Protein AF-A0A1X6P4E7-F1 (afdb_monomer)

Secondary structure (DSSP, 8-state):
-PPPPPPPS----TT--EEEE--BHHHHSTT-TTPPTTGGGGHHHHHHHHHHHHHTT--EEEEEE-B-SS-TTBGGGT-SB-S-SBTTSSTTSBPTT----SS-EEEESTTSS----GGGSEEE-PPP----------------------------

Solvent-accessible surface area (backbone atoms only — not comparable to full-atom values): 9702 Å² total; per-residue (Å²): 131,82,76,77,79,76,79,71,98,67,88,59,32,67,91,40,70,48,76,48,72,51,62,17,19,9,39,32,34,91,89,21,68,60,41,44,90,70,45,58,72,48,49,68,60,52,38,51,50,51,52,50,24,53,75,36,59,13,52,54,38,35,35,37,52,30,20,48,94,72,29,59,43,23,48,94,54,76,27,89,37,68,75,53,21,28,60,95,41,72,36,35,33,66,35,90,86,66,73,80,63,86,69,50,38,30,41,10,15,61,89,27,53,81,38,88,47,70,85,82,36,51,78,50,74,89,85,88,83,88,82,87,90,82,90,85,86,88,78,98,64,83,85,87,75,86,88,79,93,74,94,74,90,79,79,134

pLDDT: mean 77.69, std 25.9, range [24.56, 98.38]

Organism: Porphyra umbilicalis (NCBI:txid2786)

Radius of gyration: 17.65 Å; Cα contacts (8 Å, |Δi|>4): 250; chains: 1; bounding box: 48×51×42 Å

InterPro domains:
  IPR000868 Isochorismatase-like domain [PF00857] (16-108)
  IPR036380 Isochorismatase-like superfamily [G3DSA:3.40.50.850] (10-144)
  IPR036380 Isochorismatase-like superfamily [SSF52499] (13-119)
  IPR052347 Isochorismatase Family Nicotinamidases [PTHR11080] (5-75)

Structure (mmCIF, N/CA/C/O backbone):
data_AF-A0A1X6P4E7-F1
#
_entry.id   AF-A0A1X6P4E7-F1
#
loop_
_atom_site.group_PDB
_atom_site.id
_atom_site.type_symbol
_atom_site.label_atom_id
_atom_site.label_alt_id
_atom_site.label_comp_id
_atom_site.label_asym_id
_atom_site.label_entity_id
_atom_site.label_seq_id
_atom_site.pdbx_PDB_ins_code
_atom_site.Cartn_x
_atom_site.Cartn_y
_atom_site.Cartn_z
_atom_site.occupancy
_atom_site.B_iso_or_equiv
_atom_site.auth_seq_id
_atom_site.auth_comp_id
_atom_site.auth_asym_id
_atom_site.auth_atom_id
_atom_site.pdbx_PDB_model_num
ATOM 1 N N . MET A 1 1 ? -4.276 -29.104 16.384 1.00 41.53 1 MET A N 1
ATOM 2 C CA . MET A 1 1 ? -4.933 -27.910 16.957 1.00 41.53 1 MET A CA 1
ATOM 3 C C . MET A 1 1 ? -4.009 -26.732 16.709 1.00 41.53 1 MET A C 1
ATOM 5 O O . MET A 1 1 ? -2.841 -26.849 17.053 1.00 41.53 1 MET A O 1
ATOM 9 N N . ALA A 1 2 ? -4.472 -25.675 16.036 1.00 37.91 2 ALA A N 1
ATOM 10 C CA . ALA A 1 2 ? -3.680 -24.454 15.888 1.00 37.91 2 ALA A CA 1
ATOM 11 C C . ALA A 1 2 ? -3.519 -23.800 17.268 1.00 37.91 2 ALA A C 1
ATOM 13 O O . ALA A 1 2 ? -4.470 -23.803 18.053 1.00 37.91 2 ALA A O 1
ATOM 14 N N . ALA A 1 3 ? -2.325 -23.294 17.579 1.00 38.31 3 ALA A N 1
ATOM 15 C CA . ALA A 1 3 ? -2.116 -22.505 18.787 1.00 38.31 3 ALA A CA 1
ATOM 16 C C . ALA A 1 3 ? -3.094 -21.313 18.795 1.00 38.31 3 ALA A C 1
ATOM 18 O O . ALA A 1 3 ? -3.374 -20.769 17.721 1.00 38.31 3 ALA A O 1
ATOM 19 N N . PRO A 1 4 ? -3.635 -20.906 19.959 1.00 46.38 4 PRO A N 1
ATOM 20 C CA . PRO A 1 4 ? -4.438 -19.694 20.027 1.00 46.38 4 PRO A CA 1
ATOM 21 C C . PRO A 1 4 ? -3.597 -18.527 19.503 1.00 46.38 4 PRO A C 1
ATOM 23 O O . PRO A 1 4 ? -2.423 -18.404 19.858 1.00 46.38 4 PRO A O 1
ATOM 26 N N . ALA A 1 5 ? -4.184 -17.697 18.638 1.00 57.50 5 ALA A N 1
ATOM 27 C CA . ALA A 1 5 ? -3.540 -16.464 18.211 1.00 57.50 5 ALA A CA 1
ATOM 28 C C . ALA A 1 5 ? -3.158 -15.677 19.471 1.00 57.50 5 ALA A C 1
ATOM 30 O O . ALA A 1 5 ? -4.009 -15.437 20.331 1.00 57.50 5 ALA A O 1
ATOM 31 N N . ALA A 1 6 ? -1.871 -15.353 19.616 1.00 61.34 6 ALA A N 1
ATOM 32 C CA . ALA A 1 6 ? -1.399 -14.572 20.748 1.00 61.34 6 ALA A CA 1
ATOM 33 C C . ALA A 1 6 ? -2.213 -13.273 20.833 1.00 61.34 6 ALA A C 1
ATOM 35 O O . ALA A 1 6 ? -2.473 -12.635 19.810 1.00 61.34 6 ALA A O 1
ATOM 36 N N . ALA A 1 7 ? -2.642 -12.904 22.042 1.00 68.12 7 ALA A N 1
ATOM 37 C CA . ALA A 1 7 ? -3.355 -11.653 22.253 1.00 68.12 7 ALA A CA 1
ATOM 38 C C . ALA A 1 7 ? -2.493 -10.487 21.749 1.00 68.12 7 ALA A C 1
ATOM 40 O O . ALA A 1 7 ? -1.302 -10.409 22.059 1.00 68.12 7 ALA A O 1
ATOM 41 N N . LEU A 1 8 ? -3.090 -9.597 20.953 1.00 78.19 8 LEU A N 1
ATOM 42 C CA . LEU A 1 8 ? -2.384 -8.428 20.443 1.00 78.19 8 LEU A CA 1
ATOM 43 C C . LEU A 1 8 ? -2.021 -7.512 21.624 1.00 78.19 8 LEU A C 1
ATOM 45 O O . LEU A 1 8 ? -2.879 -7.250 22.467 1.00 78.19 8 LEU A O 1
ATOM 49 N N . PRO A 1 9 ? -0.788 -6.983 21.696 1.00 79.75 9 PRO A N 1
ATOM 50 C CA . PRO A 1 9 ? -0.323 -6.182 22.832 1.00 79.75 9 PRO A CA 1
ATOM 51 C C . PRO A 1 9 ? -0.893 -4.750 22.850 1.00 79.75 9 PRO A C 1
ATOM 53 O O . PRO A 1 9 ? -0.381 -3.892 23.565 1.00 79.75 9 PRO A O 1
ATOM 56 N N . VAL A 1 10 ? -1.922 -4.466 22.046 1.00 84.56 10 VAL A N 1
ATOM 57 C CA . VAL A 1 10 ? -2.505 -3.135 21.852 1.00 84.56 10 VAL A CA 1
ATOM 58 C C . VAL A 1 10 ? -4.019 -3.225 22.000 1.00 84.56 10 VAL A C 1
ATOM 60 O O . VAL A 1 10 ? -4.661 -4.058 21.362 1.00 84.56 10 VAL A O 1
ATOM 63 N N . THR A 1 11 ? -4.587 -2.327 22.802 1.00 89.62 11 THR A N 1
ATOM 64 C CA . THR A 1 11 ? -6.036 -2.133 22.895 1.00 89.62 11 THR A CA 1
ATOM 65 C C . THR A 1 11 ? -6.453 -1.003 21.963 1.00 89.62 11 THR A C 1
ATOM 67 O O . THR A 1 11 ? -5.934 0.108 22.067 1.00 89.62 11 THR A O 1
ATOM 70 N N . TYR A 1 12 ? -7.407 -1.277 21.078 1.00 93.44 12 TYR A N 1
ATOM 71 C CA . TYR A 1 12 ? -7.985 -0.274 20.189 1.00 93.44 12 TYR A CA 1
ATOM 72 C C . TYR A 1 12 ? -9.224 0.378 20.804 1.00 93.44 12 TYR A C 1
ATOM 74 O O . TYR A 1 12 ? -9.951 -0.231 21.590 1.00 93.44 12 TYR A O 1
ATOM 82 N N . SER A 1 13 ? -9.470 1.623 20.420 1.00 93.06 13 SER A N 1
ATOM 83 C CA . SER A 1 13 ? -10.677 2.386 20.735 1.00 93.06 13 SER A CA 1
ATOM 84 C C . SER A 1 13 ? -10.969 3.402 19.621 1.00 93.06 13 SER A C 1
ATOM 86 O O . SER A 1 13 ? -10.090 3.668 18.794 1.00 93.06 13 SER A O 1
ATOM 88 N N . PRO A 1 14 ? -12.136 4.070 19.634 1.00 93.88 14 PRO A N 1
ATOM 89 C CA . PRO A 1 14 ? -12.445 5.124 18.664 1.00 93.88 14 PRO A CA 1
ATOM 90 C C . PRO A 1 14 ? -11.478 6.322 18.670 1.00 93.88 14 PRO A C 1
ATOM 92 O O . PRO A 1 14 ? -11.487 7.116 17.734 1.00 93.88 14 PRO A O 1
ATOM 95 N N . THR A 1 15 ? -10.646 6.480 19.709 1.00 94.06 15 THR A N 1
ATOM 96 C CA . THR A 1 15 ? -9.628 7.545 19.802 1.00 94.06 15 THR A CA 1
ATOM 97 C C . THR A 1 15 ? -8.230 7.087 19.380 1.00 94.06 15 THR A C 1
ATOM 99 O O . THR A 1 15 ? -7.284 7.867 19.442 1.00 94.06 15 THR A O 1
ATOM 102 N N . THR A 1 16 ? -8.076 5.824 18.985 1.00 93.19 16 THR A N 1
ATOM 103 C CA . THR A 1 16 ? -6.844 5.276 18.403 1.00 93.19 16 THR A CA 1
ATOM 104 C C . THR A 1 16 ? -7.017 5.117 16.902 1.00 93.19 16 THR A C 1
ATOM 106 O O . THR A 1 16 ? -8.128 4.864 16.454 1.00 93.19 16 THR A O 1
ATOM 109 N N . ALA A 1 17 ? -5.935 5.205 16.133 1.00 92.31 17 ALA A N 1
ATOM 110 C CA . ALA A 1 17 ? -5.942 4.856 14.718 1.00 92.31 17 ALA A CA 1
ATOM 111 C C . ALA A 1 17 ? -4.861 3.813 14.432 1.00 92.31 17 ALA A C 1
ATOM 113 O O . ALA A 1 17 ? -3.767 3.873 14.998 1.00 92.31 17 ALA A O 1
ATOM 114 N N . LEU A 1 18 ? -5.162 2.872 13.540 1.00 95.44 18 LEU A N 1
ATOM 115 C CA . LEU A 1 18 ? -4.186 1.944 12.984 1.00 95.44 18 LEU A CA 1
ATOM 116 C C . LEU A 1 18 ? -3.698 2.480 11.639 1.00 95.44 18 LEU A C 1
ATOM 118 O O . LEU A 1 18 ? -4.495 2.667 10.722 1.00 95.44 18 LEU A O 1
ATOM 122 N N . LEU A 1 19 ? -2.389 2.685 11.513 1.00 95.25 19 LEU A N 1
ATOM 123 C CA . LEU A 1 19 ? -1.748 2.973 10.234 1.00 95.25 19 LEU A CA 1
ATOM 124 C C . LEU A 1 19 ? -1.097 1.690 9.712 1.00 95.25 19 LEU A C 1
ATOM 126 O O . LEU A 1 19 ? -0.195 1.147 10.348 1.00 95.25 19 LEU A O 1
ATOM 130 N N . VAL A 1 20 ? -1.559 1.214 8.560 1.00 96.19 20 VAL A N 1
ATOM 131 C CA . VAL A 1 20 ? -0.969 0.088 7.834 1.00 96.19 20 VAL A CA 1
ATOM 132 C C . VAL A 1 20 ? -0.070 0.657 6.749 1.00 96.19 20 VAL A C 1
ATOM 134 O O . VAL A 1 20 ? -0.546 1.266 5.791 1.00 96.19 20 VAL A O 1
ATOM 137 N N . VAL A 1 21 ? 1.236 0.493 6.928 1.00 96.19 21 VAL A N 1
ATOM 138 C CA . VAL A 1 21 ? 2.236 1.185 6.117 1.00 96.19 21 VAL A CA 1
ATOM 139 C C . VAL A 1 21 ? 2.776 0.255 5.040 1.00 96.19 21 VAL A C 1
ATOM 141 O O . VAL A 1 21 ? 3.348 -0.783 5.355 1.00 96.19 21 VAL A O 1
ATOM 144 N N . ASP A 1 22 ? 2.573 0.645 3.782 1.00 96.25 22 ASP A N 1
ATOM 145 C CA . ASP A 1 22 ? 3.306 0.174 2.601 1.00 96.25 22 ASP A CA 1
ATOM 146 C C . ASP A 1 22 ? 3.345 -1.350 2.425 1.00 96.25 22 ASP A C 1
ATOM 148 O O . ASP A 1 22 ? 4.340 -1.940 2.011 1.00 96.25 22 ASP A O 1
ATOM 152 N N . VAL A 1 23 ? 2.218 -2.014 2.691 1.00 97.56 23 VAL A N 1
ATOM 153 C CA . VAL A 1 23 ? 2.057 -3.457 2.450 1.00 97.56 23 VAL A CA 1
ATOM 154 C C . VAL A 1 23 ? 1.794 -3.700 0.957 1.00 97.56 23 VAL A C 1
ATOM 156 O O . VAL A 1 23 ? 0.722 -4.154 0.561 1.00 97.56 23 VAL A O 1
ATOM 159 N N . GLN A 1 24 ? 2.744 -3.306 0.110 1.00 97.94 24 GLN A N 1
ATOM 160 C CA . GLN A 1 24 ? 2.666 -3.339 -1.353 1.00 97.94 24 GLN A CA 1
ATOM 161 C C . GLN A 1 24 ? 3.506 -4.476 -1.941 1.00 97.94 24 GLN A C 1
ATOM 163 O O . GLN A 1 24 ? 4.441 -4.969 -1.309 1.00 97.94 24 GLN A O 1
ATOM 168 N N . ASN A 1 25 ? 3.180 -4.896 -3.164 1.00 98.38 25 ASN A N 1
ATOM 169 C CA . ASN A 1 25 ? 3.856 -6.009 -3.833 1.00 98.38 25 ASN A CA 1
ATOM 170 C C . ASN A 1 25 ? 5.362 -5.786 -3.972 1.00 98.38 25 ASN A C 1
ATOM 172 O O . ASN A 1 25 ? 6.122 -6.701 -3.664 1.00 98.38 25 ASN A O 1
ATOM 176 N N . ASP A 1 26 ? 5.801 -4.585 -4.361 1.00 98.31 26 ASP A N 1
ATOM 177 C CA . ASP A 1 26 ? 7.233 -4.317 -4.534 1.00 98.31 26 ASP A CA 1
ATOM 178 C C . ASP A 1 26 ? 8.031 -4.439 -3.238 1.00 98.31 26 ASP A C 1
ATOM 180 O O . ASP A 1 26 ? 9.211 -4.758 -3.310 1.00 98.31 26 ASP A O 1
ATOM 184 N N . PHE A 1 27 ? 7.398 -4.268 -2.075 1.00 97.56 27 PHE A N 1
ATOM 185 C CA . PHE A 1 27 ? 8.045 -4.426 -0.772 1.00 97.56 27 PHE A CA 1
ATOM 186 C C . PHE A 1 27 ? 7.872 -5.821 -0.169 1.00 97.56 27 PHE A C 1
ATOM 188 O O . PHE A 1 27 ? 8.735 -6.280 0.581 1.00 97.56 27 PHE A O 1
ATOM 195 N N . CYS A 1 28 ? 6.749 -6.491 -0.439 1.00 97.06 28 CYS A N 1
ATOM 196 C CA . CYS A 1 28 ? 6.354 -7.689 0.304 1.00 97.06 28 CYS A CA 1
ATOM 197 C C . CYS A 1 28 ? 6.311 -8.984 -0.515 1.00 97.06 28 CYS A C 1
ATOM 199 O O . CYS A 1 28 ? 6.434 -10.063 0.070 1.00 97.06 28 CYS A O 1
ATOM 201 N N . HIS A 1 29 ? 6.102 -8.915 -1.831 1.00 97.00 29 HIS A N 1
ATOM 202 C CA . HIS A 1 29 ? 6.040 -10.099 -2.693 1.00 97.00 29 HIS A CA 1
ATOM 203 C C . HIS A 1 29 ? 7.461 -10.554 -3.063 1.00 97.00 29 HIS A C 1
ATOM 205 O O . HIS A 1 29 ? 8.305 -9.692 -3.296 1.00 97.00 29 HIS A O 1
ATOM 211 N N . PRO A 1 30 ? 7.772 -11.863 -3.161 1.00 95.38 30 PRO A N 1
ATOM 212 C CA . PRO A 1 30 ? 9.112 -12.337 -3.546 1.00 95.38 30 PRO A CA 1
ATOM 213 C C . PRO A 1 30 ? 9.599 -11.805 -4.903 1.00 95.38 30 PRO A C 1
ATOM 215 O O . PRO A 1 30 ? 10.789 -11.564 -5.066 1.00 95.38 30 PRO A O 1
ATOM 218 N N . ASP A 1 31 ? 8.676 -11.576 -5.839 1.00 96.31 31 ASP A N 1
ATOM 219 C CA . ASP A 1 31 ? 8.968 -10.991 -7.160 1.00 96.31 31 ASP A CA 1
ATOM 220 C C . ASP A 1 31 ? 8.931 -9.447 -7.175 1.00 96.31 31 ASP A C 1
ATOM 222 O O . ASP A 1 31 ? 8.983 -8.830 -8.239 1.00 96.31 31 ASP A O 1
ATOM 226 N N . GLY A 1 32 ? 8.779 -8.811 -6.011 1.00 97.38 32 GLY A N 1
ATOM 227 C CA . GLY A 1 32 ? 8.761 -7.357 -5.867 1.00 97.38 32 GLY A CA 1
ATOM 228 C C . GLY A 1 32 ? 10.130 -6.730 -6.132 1.00 97.38 32 GLY A C 1
ATOM 229 O O . GLY A 1 32 ? 11.162 -7.289 -5.754 1.00 97.38 32 GLY A O 1
ATOM 230 N N . SER A 1 33 ? 10.159 -5.552 -6.758 1.00 96.94 33 SER A N 1
ATOM 231 C CA . SER A 1 33 ? 11.421 -4.921 -7.176 1.00 96.94 33 SER A CA 1
ATOM 232 C C . SER A 1 33 ? 12.299 -4.425 -6.022 1.00 96.94 33 SER A C 1
ATOM 234 O O . SER A 1 33 ? 13.502 -4.223 -6.208 1.00 96.94 33 SER A O 1
ATOM 236 N N . LEU A 1 34 ? 11.716 -4.244 -4.835 1.00 96.50 34 LEU A N 1
ATOM 237 C CA . LEU A 1 34 ? 12.390 -3.839 -3.602 1.00 96.50 34 LEU A CA 1
ATOM 238 C C . LEU A 1 34 ? 11.968 -4.750 -2.436 1.00 96.50 34 LEU A C 1
ATOM 240 O O . LEU A 1 34 ? 11.749 -4.302 -1.310 1.00 96.50 34 LEU A O 1
ATOM 244 N N . SER A 1 35 ? 11.813 -6.045 -2.730 1.00 95.25 35 SER A N 1
ATOM 245 C CA . SER A 1 35 ? 11.253 -7.004 -1.784 1.00 95.25 35 SER A CA 1
ATOM 246 C C . SER A 1 35 ? 12.153 -7.198 -0.572 1.00 95.25 35 SER A C 1
ATOM 248 O O . SER A 1 35 ? 13.356 -7.443 -0.703 1.00 95.25 35 SER A O 1
ATOM 250 N N . LEU A 1 36 ? 11.555 -7.159 0.617 1.00 91.88 36 LEU A N 1
ATOM 251 C CA . LEU A 1 36 ? 12.213 -7.572 1.846 1.00 91.88 36 LEU A CA 1
ATOM 252 C C 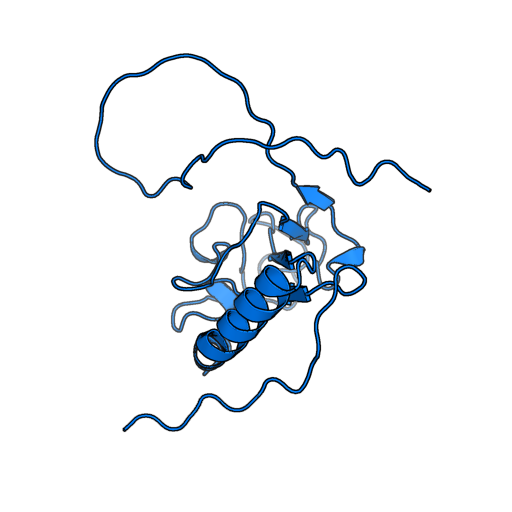. LEU A 1 36 ? 11.933 -9.064 2.107 1.00 91.88 36 LEU A C 1
ATOM 254 O O . LEU A 1 36 ? 10.777 -9.444 2.329 1.00 91.88 36 LEU A O 1
ATOM 258 N N . PRO A 1 37 ? 12.966 -9.931 2.148 1.00 89.88 37 PRO A N 1
ATOM 259 C CA . PRO A 1 37 ? 12.777 -11.350 2.422 1.00 89.88 37 PRO A CA 1
ATOM 260 C C . PRO A 1 37 ? 11.982 -11.599 3.710 1.00 89.88 37 PRO A C 1
ATOM 262 O O . PRO A 1 37 ? 12.333 -11.116 4.784 1.00 89.88 37 PRO A O 1
ATOM 265 N N . GLY A 1 38 ? 10.899 -12.372 3.596 1.00 87.88 38 GLY A N 1
ATOM 266 C CA . GLY A 1 38 ? 10.031 -12.728 4.722 1.00 87.88 38 GLY A CA 1
ATOM 267 C C . GLY A 1 38 ? 8.950 -11.700 5.078 1.00 87.88 38 GLY A C 1
ATOM 268 O O . GLY A 1 38 ? 8.140 -11.987 5.959 1.00 87.88 38 GLY A O 1
ATOM 269 N N . ALA A 1 39 ? 8.863 -10.557 4.388 1.00 90.12 39 ALA A N 1
ATOM 270 C CA . ALA A 1 39 ? 7.871 -9.515 4.676 1.00 90.12 39 ALA A CA 1
ATOM 271 C C . ALA A 1 39 ? 6.415 -10.013 4.614 1.00 90.12 39 ALA A C 1
ATOM 273 O O . ALA A 1 39 ? 5.617 -9.693 5.495 1.00 90.12 39 ALA A O 1
ATOM 274 N N . ALA A 1 40 ? 6.078 -10.881 3.652 1.00 90.06 40 ALA A N 1
ATOM 275 C CA . ALA A 1 40 ? 4.754 -11.508 3.572 1.00 90.06 40 ALA A CA 1
ATOM 276 C C . ALA A 1 40 ? 4.369 -12.309 4.837 1.00 90.06 40 ALA A C 1
ATOM 278 O O . ALA A 1 40 ? 3.185 -12.483 5.125 1.00 90.06 40 ALA A O 1
ATOM 279 N N . GLY A 1 41 ? 5.344 -12.754 5.639 1.00 91.75 41 GLY A N 1
ATOM 280 C CA . GLY A 1 41 ? 5.105 -13.442 6.910 1.00 91.75 41 GLY A CA 1
ATOM 281 C C . GLY A 1 41 ? 4.450 -12.565 7.983 1.00 91.75 41 GLY A C 1
ATOM 282 O O . GLY A 1 41 ? 3.844 -13.099 8.909 1.00 91.75 41 GLY A O 1
ATOM 283 N N . ALA A 1 42 ? 4.514 -11.235 7.854 1.00 92.12 42 ALA A N 1
ATOM 284 C CA . ALA A 1 42 ? 3.845 -10.303 8.764 1.00 92.12 42 ALA A CA 1
ATOM 285 C C . ALA A 1 42 ? 2.339 -10.155 8.480 1.00 92.12 42 ALA A C 1
ATOM 287 O O . ALA A 1 42 ? 1.594 -9.680 9.342 1.00 92.12 42 ALA A O 1
ATOM 288 N N . LEU A 1 43 ? 1.874 -10.575 7.297 1.00 94.50 43 LEU A N 1
ATOM 289 C CA . LEU A 1 43 ? 0.507 -10.350 6.825 1.00 94.50 43 LEU A CA 1
ATOM 290 C C . LEU A 1 43 ? -0.579 -10.887 7.780 1.00 94.50 43 LEU A C 1
ATOM 292 O O . LEU A 1 43 ? -1.528 -10.148 8.050 1.00 94.50 43 LEU A O 1
ATOM 296 N N . PRO A 1 44 ? -0.462 -12.101 8.365 1.00 95.50 44 PRO A N 1
ATOM 297 C CA . PRO A 1 44 ? -1.454 -12.586 9.326 1.00 95.50 44 PRO A CA 1
ATOM 298 C C . PRO A 1 44 ? -1.573 -11.689 10.565 1.00 95.50 44 PRO A C 1
ATOM 300 O O . PRO A 1 44 ? -2.682 -11.406 11.017 1.00 95.50 44 PRO A O 1
ATOM 303 N N . THR A 1 45 ? -0.446 -11.198 11.086 1.00 94.69 45 THR A N 1
ATOM 304 C CA . THR A 1 45 ? -0.412 -10.298 12.248 1.00 94.69 45 THR A CA 1
ATOM 305 C C . THR A 1 45 ? -1.014 -8.938 11.909 1.00 94.69 45 THR A C 1
ATOM 307 O O . THR A 1 45 ? -1.837 -8.425 12.666 1.00 94.69 45 THR A O 1
ATOM 310 N N . ILE A 1 46 ? -0.671 -8.373 10.747 1.00 95.62 46 ILE A N 1
ATOM 311 C CA . ILE A 1 46 ? -1.247 -7.111 10.258 1.00 95.62 46 ILE A CA 1
ATOM 312 C C . ILE A 1 46 ? -2.770 -7.236 10.141 1.00 95.62 46 ILE A C 1
ATOM 314 O O . ILE A 1 46 ? -3.500 -6.403 10.674 1.00 95.62 46 ILE A O 1
ATOM 318 N N . ASN A 1 47 ? -3.264 -8.313 9.527 1.00 96.94 47 ASN A N 1
ATOM 319 C CA . ASN A 1 47 ? -4.698 -8.552 9.377 1.00 96.94 47 ASN A CA 1
ATOM 320 C C . ASN A 1 47 ? -5.413 -8.737 10.722 1.00 96.94 47 ASN A C 1
ATOM 322 O O . ASN A 1 47 ? -6.549 -8.285 10.872 1.00 96.94 47 ASN A O 1
ATOM 326 N N . ALA A 1 48 ? -4.758 -9.347 11.715 1.00 96.00 48 ALA A N 1
ATOM 327 C CA . ALA A 1 48 ? -5.300 -9.436 13.070 1.00 96.00 48 ALA A CA 1
ATOM 328 C C . ALA A 1 48 ? -5.464 -8.044 13.707 1.00 96.00 48 ALA A C 1
ATOM 330 O O . ALA A 1 48 ? -6.503 -7.764 14.305 1.00 96.00 48 ALA A O 1
ATOM 331 N N . HIS A 1 49 ? -4.487 -7.148 13.529 1.00 96.00 49 HIS A N 1
ATOM 332 C CA . HIS A 1 49 ? -4.589 -5.757 13.982 1.00 96.00 49 HIS A CA 1
ATOM 333 C C . HIS A 1 49 ? -5.686 -4.982 13.246 1.00 96.00 49 HIS A C 1
ATOM 335 O O . HIS A 1 49 ? -6.457 -4.276 13.894 1.00 96.00 49 HIS A O 1
ATOM 341 N N . VAL A 1 50 ? -5.812 -5.147 11.924 1.00 96.38 50 VAL A N 1
ATOM 342 C CA . VAL A 1 50 ? -6.896 -4.535 11.133 1.00 96.38 50 VAL A CA 1
ATOM 343 C C . VAL A 1 50 ? -8.263 -4.975 11.656 1.00 96.38 50 VAL A C 1
ATOM 345 O O . VAL A 1 50 ? -9.129 -4.134 11.894 1.00 96.38 50 VAL A O 1
ATOM 348 N N . ALA A 1 51 ? -8.449 -6.275 11.895 1.00 95.94 51 ALA A N 1
ATOM 349 C CA . ALA A 1 51 ? -9.699 -6.811 12.426 1.00 95.94 51 ALA A CA 1
ATOM 350 C C . ALA A 1 51 ? -10.008 -6.279 13.835 1.00 95.94 51 ALA A C 1
ATOM 352 O O . ALA A 1 51 ? -11.138 -5.872 14.104 1.00 95.94 51 ALA A O 1
ATOM 353 N N . ALA A 1 52 ? -9.011 -6.238 14.724 1.00 95.12 52 ALA A N 1
ATOM 354 C CA . ALA A 1 52 ? -9.176 -5.734 16.085 1.00 95.12 52 ALA A CA 1
ATOM 355 C C . ALA A 1 52 ? -9.488 -4.227 16.123 1.00 95.12 52 ALA A C 1
ATOM 357 O O . ALA A 1 52 ? -10.369 -3.803 16.871 1.00 95.12 52 ALA A O 1
ATOM 358 N N . ALA A 1 53 ? -8.816 -3.425 15.292 1.00 95.06 53 ALA A N 1
ATOM 359 C CA . ALA A 1 53 ? -9.079 -1.995 15.162 1.00 95.06 53 ALA A CA 1
ATOM 360 C C . ALA A 1 53 ? -10.500 -1.736 14.643 1.00 95.06 53 ALA A C 1
ATOM 362 O O . ALA A 1 53 ? -11.254 -0.978 15.257 1.00 95.06 53 ALA A O 1
ATOM 363 N N . ALA A 1 54 ? -10.903 -2.435 13.577 1.00 94.19 54 ALA A N 1
ATOM 364 C CA . ALA A 1 54 ? -12.249 -2.333 13.020 1.00 94.19 54 ALA A CA 1
ATOM 365 C C . ALA A 1 54 ? -13.330 -2.721 14.045 1.00 94.19 54 ALA A C 1
ATOM 367 O O . ALA A 1 54 ? -14.325 -2.010 14.188 1.00 94.19 54 ALA A O 1
ATOM 368 N N . ALA A 1 55 ? -13.119 -3.801 14.806 1.00 95.44 55 ALA A N 1
ATOM 369 C CA . ALA A 1 55 ? -14.044 -4.241 15.853 1.00 95.44 55 ALA A CA 1
ATOM 370 C C . ALA A 1 55 ? -14.203 -3.215 16.990 1.00 95.44 55 ALA A C 1
ATOM 372 O O . ALA A 1 55 ? -15.273 -3.118 17.586 1.00 95.44 55 ALA A O 1
ATOM 373 N N . ALA A 1 56 ? -13.163 -2.427 17.269 1.00 95.25 56 ALA A N 1
ATOM 374 C CA . ALA A 1 56 ? -13.177 -1.365 18.274 1.00 95.25 56 ALA A CA 1
ATOM 375 C C . ALA A 1 56 ? -13.628 0.005 17.729 1.00 95.25 56 ALA A C 1
ATOM 377 O O . ALA A 1 56 ? -13.517 1.007 18.438 1.00 95.25 56 ALA A O 1
ATOM 378 N N . ALA A 1 57 ? -14.101 0.064 16.477 1.00 95.00 57 ALA A N 1
ATOM 379 C CA . ALA A 1 57 ? -14.419 1.300 15.759 1.00 95.00 57 ALA A CA 1
ATOM 380 C C . ALA A 1 57 ? -13.248 2.307 15.705 1.00 95.00 57 ALA A C 1
ATOM 382 O O . ALA A 1 57 ? -13.459 3.518 15.616 1.00 95.00 57 ALA A O 1
ATOM 383 N N . ALA A 1 58 ? -12.010 1.807 15.744 1.00 95.06 58 ALA A N 1
ATOM 384 C CA . ALA A 1 58 ? -10.809 2.592 15.500 1.00 95.06 58 ALA A CA 1
ATOM 385 C C . ALA A 1 58 ? -10.626 2.796 13.983 1.00 95.06 58 ALA A C 1
ATOM 387 O O . ALA A 1 58 ? -10.739 1.825 13.226 1.00 95.06 58 ALA A O 1
ATOM 388 N N . PRO A 1 59 ? -10.321 4.015 13.502 1.00 94.19 59 PRO A N 1
ATOM 389 C CA . PRO A 1 59 ? -9.977 4.231 12.104 1.00 94.19 59 PRO A CA 1
ATOM 390 C C . PRO A 1 59 ? -8.768 3.394 11.679 1.00 94.19 59 PRO A C 1
ATOM 392 O O . PRO A 1 59 ? -7.757 3.337 12.382 1.00 94.19 59 PRO A O 1
ATOM 395 N N . VAL A 1 60 ? -8.859 2.794 10.494 1.00 95.81 60 VAL A N 1
ATOM 396 C CA . VAL A 1 60 ? -7.741 2.123 9.828 1.00 95.81 60 VAL A CA 1
ATOM 397 C C . VAL A 1 60 ? -7.390 2.928 8.584 1.00 95.81 60 VAL A C 1
ATOM 399 O O . VAL A 1 60 ? -8.266 3.249 7.781 1.00 95.81 60 VAL A O 1
ATOM 402 N N . VAL A 1 61 ? -6.119 3.291 8.449 1.00 95.50 61 VAL A N 1
ATOM 403 C CA . VAL A 1 61 ? -5.598 4.083 7.334 1.00 95.50 61 VAL A CA 1
ATOM 404 C C . VAL A 1 61 ? -4.441 3.330 6.706 1.00 95.50 61 VAL A C 1
ATOM 406 O O . VAL A 1 61 ? -3.550 2.861 7.410 1.00 95.50 61 VAL A O 1
ATOM 409 N N . TYR A 1 62 ? -4.436 3.248 5.383 1.00 96.50 62 TYR A N 1
ATOM 410 C CA . TYR A 1 62 ? -3.369 2.601 4.631 1.00 96.50 62 TYR A CA 1
ATOM 411 C C . TYR A 1 62 ? -2.491 3.661 3.976 1.00 96.50 62 TYR A C 1
ATOM 413 O O . TYR A 1 62 ? -3.010 4.633 3.424 1.00 96.50 62 TYR A O 1
ATOM 421 N N . THR A 1 63 ? -1.175 3.480 3.992 1.00 96.31 63 THR A N 1
ATOM 422 C CA . THR A 1 63 ? -0.264 4.268 3.153 1.00 96.31 63 THR A CA 1
ATOM 423 C C . THR A 1 63 ? 0.247 3.426 1.997 1.00 96.31 63 THR A C 1
ATOM 425 O O . THR A 1 63 ? 0.329 2.202 2.100 1.00 96.31 63 THR A O 1
ATOM 428 N N . ALA A 1 64 ? 0.544 4.087 0.883 1.00 96.69 64 ALA A N 1
ATOM 429 C CA . ALA A 1 64 ? 1.123 3.447 -0.286 1.00 96.69 64 ALA A CA 1
ATOM 430 C C . ALA A 1 64 ? 2.051 4.418 -1.019 1.00 96.69 64 ALA A C 1
ATOM 432 O O . ALA A 1 64 ? 1.633 5.537 -1.346 1.00 96.69 64 ALA A O 1
ATOM 433 N N . ASP A 1 65 ? 3.269 3.975 -1.325 1.00 96.75 65 ASP A N 1
ATOM 434 C CA . ASP A 1 65 ? 4.106 4.638 -2.321 1.00 96.75 65 ASP A CA 1
ATOM 435 C C . ASP A 1 65 ? 3.429 4.603 -3.685 1.00 96.75 65 ASP A C 1
ATOM 437 O O . ASP A 1 65 ? 2.799 3.617 -4.084 1.00 96.75 65 ASP A O 1
ATOM 441 N N . TRP A 1 66 ? 3.510 5.731 -4.379 1.00 97.25 66 TRP A N 1
ATOM 442 C CA . TRP A 1 66 ? 2.781 5.964 -5.614 1.00 97.25 66 TRP A CA 1
ATOM 443 C C . TRP A 1 66 ? 3.573 6.868 -6.556 1.00 97.25 66 TRP A C 1
ATOM 445 O O . TRP A 1 66 ? 3.163 7.989 -6.869 1.00 97.25 66 TRP A O 1
ATOM 455 N N . HIS A 1 67 ? 4.730 6.384 -6.992 1.00 96.94 67 HIS A N 1
ATOM 456 C CA . HIS A 1 67 ? 5.704 7.187 -7.721 1.00 96.94 67 HIS A CA 1
ATOM 457 C C . HIS A 1 67 ? 5.380 7.333 -9.213 1.00 96.94 67 HIS A C 1
ATOM 459 O O . HIS A 1 67 ? 4.837 6.413 -9.833 1.00 96.94 67 HIS A O 1
ATOM 465 N N . PRO A 1 68 ? 5.774 8.449 -9.851 1.00 96.56 68 PRO A N 1
ATOM 466 C CA . PRO A 1 68 ? 5.902 8.483 -11.302 1.00 96.56 68 PRO A CA 1
ATOM 467 C C . PRO A 1 68 ? 6.985 7.490 -11.772 1.00 96.56 68 PRO A C 1
ATOM 469 O O . PRO A 1 68 ? 7.924 7.206 -11.030 1.00 96.56 68 PRO A O 1
ATOM 472 N N . PRO A 1 69 ? 6.927 6.997 -13.023 1.00 95.25 69 PRO A N 1
ATOM 473 C CA . PRO A 1 69 ? 7.939 6.080 -13.564 1.00 95.25 69 PRO A CA 1
ATOM 474 C C . PRO A 1 69 ? 9.345 6.697 -13.647 1.00 95.25 69 PRO A C 1
ATOM 476 O O . PRO A 1 69 ? 10.327 5.973 -13.783 1.00 95.25 69 PRO A O 1
ATOM 479 N N . VAL A 1 70 ? 9.444 8.029 -13.579 1.00 95.56 70 VAL A N 1
ATOM 480 C CA . VAL A 1 70 ? 10.700 8.780 -13.549 1.00 95.56 70 VAL A CA 1
ATOM 481 C C . VAL A 1 70 ? 10.650 9.750 -12.372 1.00 95.56 70 VAL A C 1
ATOM 483 O O . VAL A 1 70 ? 9.798 10.636 -12.333 1.00 95.56 70 VAL A O 1
ATOM 486 N N . THR A 1 71 ? 11.569 9.591 -11.423 1.00 93.81 71 THR A N 1
ATOM 487 C CA . THR A 1 71 ? 11.746 10.462 -10.252 1.00 93.81 71 THR A CA 1
ATOM 488 C C . THR A 1 71 ? 13.238 10.536 -9.903 1.00 93.81 71 THR A C 1
ATOM 490 O O . THR A 1 71 ? 13.920 9.520 -10.046 1.00 93.81 71 THR A O 1
ATOM 493 N N . PRO A 1 72 ? 13.748 11.675 -9.381 1.00 92.12 72 PRO A N 1
ATOM 494 C CA . PRO A 1 72 ? 15.113 11.787 -8.849 1.00 92.12 72 PRO A CA 1
ATOM 495 C C . PRO A 1 72 ? 15.472 10.744 -7.778 1.00 92.12 72 PRO A C 1
ATOM 497 O O . PRO A 1 72 ? 16.646 10.522 -7.505 1.00 92.12 72 PRO A O 1
ATOM 500 N N . HIS A 1 73 ? 14.474 10.114 -7.157 1.00 90.81 73 HIS A N 1
ATOM 501 C CA . HIS A 1 73 ? 14.640 9.090 -6.132 1.00 90.81 73 HIS A CA 1
ATOM 502 C C . HIS A 1 73 ? 15.130 7.739 -6.688 1.00 90.81 73 HIS A C 1
ATOM 504 O O . HIS A 1 73 ? 15.824 6.996 -5.985 1.00 90.81 73 HIS A O 1
ATOM 510 N N . PHE A 1 74 ? 14.812 7.426 -7.950 1.00 96.81 74 PHE A N 1
ATOM 511 C CA . PHE A 1 74 ? 15.217 6.169 -8.580 1.00 96.81 74 PHE A CA 1
ATOM 512 C C . PHE A 1 74 ? 16.647 6.227 -9.124 1.00 96.81 74 PHE A C 1
ATOM 514 O O . PHE A 1 74 ? 17.089 7.245 -9.660 1.00 96.81 74 PHE A O 1
ATOM 521 N N . VAL A 1 75 ? 17.348 5.091 -9.089 1.00 96.31 75 VAL A N 1
ATOM 522 C CA . VAL A 1 75 ? 18.697 4.913 -9.664 1.00 96.31 75 VAL A CA 1
ATOM 523 C C . VAL A 1 75 ? 18.761 5.275 -11.147 1.00 96.31 75 VAL A C 1
ATOM 525 O O . VAL A 1 75 ? 19.780 5.771 -11.620 1.00 96.31 75 VAL A O 1
ATOM 528 N N . THR A 1 76 ? 17.655 5.120 -11.881 1.00 95.25 76 THR A N 1
ATOM 529 C CA . THR A 1 76 ? 17.529 5.524 -13.293 1.00 95.25 76 THR A CA 1
ATOM 530 C C . THR A 1 76 ? 17.617 7.038 -13.504 1.00 95.25 76 THR A C 1
ATOM 532 O O . THR A 1 76 ? 17.731 7.495 -14.639 1.00 95.25 76 THR A O 1
ATOM 535 N N . SER A 1 77 ? 17.549 7.827 -12.433 1.00 94.69 77 SER A N 1
ATOM 536 C CA . SER A 1 77 ? 17.643 9.290 -12.445 1.00 94.69 77 SER A CA 1
ATOM 537 C C . SER A 1 77 ? 18.660 9.820 -11.426 1.00 94.69 77 SER A C 1
ATOM 539 O O . SER A 1 77 ? 18.604 10.991 -11.060 1.00 94.69 77 SER A O 1
ATOM 541 N N . GLY A 1 78 ? 19.606 8.977 -10.993 1.00 93.75 78 GLY A N 1
ATOM 542 C CA . GLY A 1 78 ? 20.688 9.354 -10.075 1.00 93.75 78 GLY A CA 1
ATOM 543 C C . GLY A 1 78 ? 20.364 9.210 -8.584 1.00 93.75 78 GLY A C 1
ATOM 544 O O . GLY A 1 78 ? 21.191 9.584 -7.756 1.00 93.75 78 GLY A O 1
ATOM 545 N N . GLY A 1 79 ? 19.194 8.671 -8.240 1.00 94.12 79 GLY A N 1
ATOM 546 C CA . GLY A 1 79 ? 18.820 8.338 -6.868 1.00 94.12 79 GLY A CA 1
ATOM 547 C C . GLY A 1 7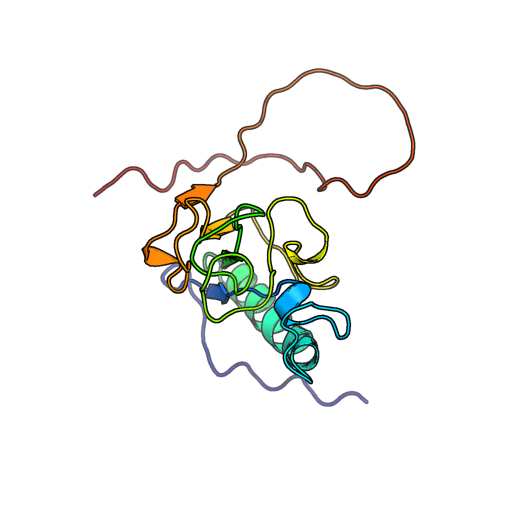9 ? 19.398 7.005 -6.385 1.00 94.12 79 GLY A C 1
ATOM 548 O O . GLY A 1 79 ? 20.210 6.375 -7.060 1.00 94.12 79 GLY A O 1
ATOM 549 N N . GLN A 1 80 ? 18.977 6.567 -5.197 1.00 94.56 80 GLN A N 1
ATOM 550 C CA . GLN A 1 80 ? 19.550 5.390 -4.524 1.00 94.56 80 GLN A CA 1
ATOM 551 C C . GLN A 1 80 ? 18.683 4.125 -4.610 1.00 94.56 80 GLN A C 1
ATOM 553 O O . GLN A 1 80 ? 19.162 3.043 -4.279 1.00 94.56 80 GLN A O 1
ATOM 558 N N . TRP A 1 81 ? 17.420 4.240 -5.031 1.00 96.19 81 TRP A N 1
ATOM 559 C CA . TRP A 1 81 ? 16.467 3.129 -4.979 1.00 96.19 81 TRP A CA 1
ATOM 560 C C . TRP A 1 81 ? 16.189 2.525 -6.356 1.00 96.19 81 TRP A C 1
ATOM 562 O O . TRP A 1 81 ? 16.132 3.265 -7.342 1.00 96.19 81 TRP A O 1
ATOM 572 N N . PRO A 1 82 ? 15.986 1.199 -6.468 1.00 96.81 82 PRO A N 1
ATOM 573 C CA . PRO A 1 82 ? 15.479 0.614 -7.705 1.00 96.81 82 PRO A CA 1
ATOM 574 C C . PRO A 1 82 ? 14.106 1.206 -8.044 1.00 96.81 82 PRO A C 1
ATOM 576 O O . PRO A 1 82 ? 13.439 1.782 -7.189 1.00 96.81 82 PRO A O 1
ATOM 579 N N . VAL A 1 83 ? 13.662 1.059 -9.292 1.00 97.81 83 VAL A N 1
ATOM 580 C CA . VAL A 1 83 ? 12.292 1.435 -9.667 1.00 97.81 83 VAL A CA 1
ATOM 581 C C . VAL A 1 83 ? 11.313 0.557 -8.886 1.00 97.81 83 VAL A C 1
ATOM 583 O O . VAL A 1 83 ? 11.365 -0.666 -8.998 1.00 97.81 83 VAL A O 1
ATOM 586 N N . HIS A 1 84 ? 10.433 1.172 -8.102 1.00 97.94 84 HIS A N 1
ATOM 587 C CA . HIS A 1 84 ? 9.452 0.487 -7.259 1.00 97.94 84 HIS A CA 1
ATOM 588 C C . HIS A 1 84 ? 8.198 1.342 -7.094 1.00 97.94 84 HIS A C 1
ATOM 590 O O . HIS A 1 84 ? 8.228 2.551 -7.328 1.00 97.94 84 HIS A O 1
ATOM 596 N N . CYS A 1 85 ? 7.088 0.710 -6.724 1.00 98.06 85 CYS A N 1
ATOM 597 C CA . CYS A 1 85 ? 5.807 1.336 -6.411 1.00 98.06 85 CYS A CA 1
ATOM 598 C C . CYS A 1 85 ? 5.374 2.391 -7.444 1.00 98.06 85 CYS A C 1
ATOM 600 O O . CYS A 1 85 ? 4.771 3.414 -7.111 1.00 98.06 85 CYS A O 1
ATOM 602 N N . VAL A 1 86 ? 5.664 2.131 -8.724 1.00 98.12 86 VAL A N 1
ATOM 603 C CA . VAL A 1 86 ? 5.265 3.016 -9.819 1.00 98.12 86 VAL A CA 1
ATOM 604 C C . VAL A 1 86 ? 3.748 2.992 -9.936 1.00 98.12 86 VAL A C 1
ATOM 606 O O . VAL A 1 86 ? 3.133 1.922 -9.987 1.00 98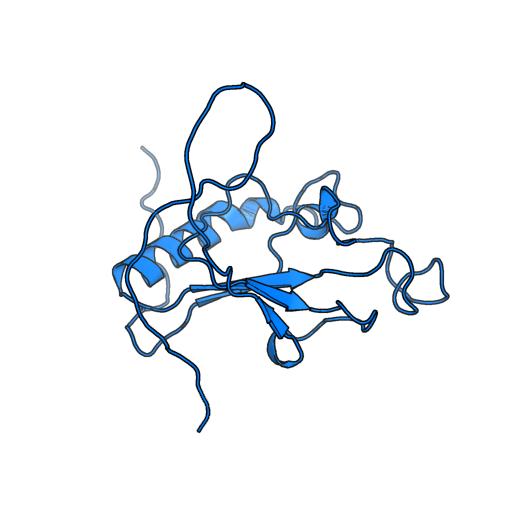.12 86 VAL A O 1
ATOM 609 N N . ALA A 1 87 ? 3.150 4.177 -10.004 1.00 97.06 87 ALA A N 1
ATOM 610 C CA . ALA A 1 87 ? 1.718 4.380 -10.118 1.00 97.06 87 ALA A CA 1
ATOM 611 C C . ALA A 1 87 ? 1.085 3.453 -11.168 1.00 97.06 87 ALA A C 1
ATOM 613 O O . ALA A 1 87 ? 1.596 3.288 -12.275 1.00 97.06 87 ALA A O 1
ATOM 614 N N . ASP A 1 88 ? -0.041 2.845 -10.793 1.00 96.31 88 ASP A N 1
ATOM 615 C CA . ASP A 1 88 ? -0.860 1.965 -11.637 1.00 96.31 88 ASP A CA 1
ATOM 616 C C . ASP A 1 88 ? -0.185 0.659 -12.113 1.00 96.31 88 ASP A C 1
ATOM 618 O O . ASP A 1 88 ? -0.772 -0.102 -12.889 1.00 96.31 88 ASP A O 1
ATOM 622 N N . THR A 1 89 ? 0.997 0.321 -11.591 1.00 98.12 89 THR A N 1
ATOM 623 C CA . THR A 1 89 ? 1.656 -0.971 -11.841 1.00 98.12 89 THR A CA 1
ATOM 624 C C . THR A 1 89 ? 1.235 -2.045 -10.836 1.00 98.12 89 THR A C 1
ATOM 626 O O . THR A 1 89 ? 0.550 -1.772 -9.851 1.00 98.12 89 THR A O 1
ATOM 629 N N . TRP A 1 90 ? 1.616 -3.303 -11.089 1.00 98.25 90 TRP A N 1
ATOM 630 C CA . TRP A 1 90 ? 1.414 -4.393 -10.127 1.00 98.25 90 TRP A CA 1
ATOM 631 C C . TRP A 1 90 ? 2.187 -4.158 -8.823 1.00 98.25 90 TRP A C 1
ATOM 633 O O . TRP A 1 90 ? 1.619 -4.355 -7.751 1.00 98.25 90 TRP A O 1
ATOM 643 N N . GLY A 1 91 ? 3.425 -3.669 -8.922 1.00 98.12 91 GLY A N 1
ATOM 644 C CA . GLY A 1 91 ? 4.306 -3.420 -7.784 1.00 98.12 91 GLY A CA 1
ATOM 645 C C . GLY A 1 91 ? 3.735 -2.438 -6.756 1.00 98.12 91 GLY A C 1
ATOM 6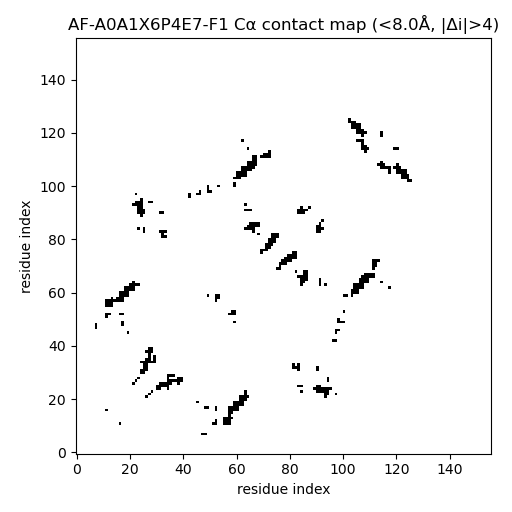46 O O . GLY A 1 91 ? 3.852 -2.660 -5.554 1.00 98.12 91 GLY A O 1
ATOM 647 N N . ALA A 1 92 ? 2.994 -1.423 -7.220 1.00 97.81 92 ALA A N 1
ATOM 648 C CA . ALA A 1 92 ? 2.327 -0.443 -6.360 1.00 97.81 92 ALA A CA 1
ATOM 649 C C . ALA A 1 92 ? 0.996 -0.917 -5.747 1.00 97.81 92 ALA A C 1
ATOM 651 O O . ALA A 1 92 ? 0.401 -0.200 -4.938 1.00 97.81 92 ALA A O 1
ATOM 652 N N . ARG A 1 93 ? 0.467 -2.083 -6.130 1.00 97.81 93 ARG A N 1
ATOM 653 C CA . ARG A 1 93 ? -0.759 -2.612 -5.508 1.00 97.81 93 ARG A CA 1
ATOM 654 C C . ARG A 1 93 ? -0.437 -3.151 -4.121 1.00 97.81 93 ARG A C 1
ATOM 656 O O . ARG A 1 93 ? 0.668 -3.632 -3.886 1.00 97.81 93 ARG A O 1
ATOM 663 N N . PHE A 1 94 ? -1.422 -3.103 -3.226 1.00 97.88 94 PHE A N 1
ATOM 664 C CA . PHE A 1 94 ? -1.329 -3.826 -1.964 1.00 97.88 94 PHE A CA 1
ATOM 665 C C . PHE A 1 94 ? -1.126 -5.322 -2.214 1.00 97.88 94 PHE A C 1
ATOM 667 O O . PHE A 1 94 ? -1.635 -5.860 -3.200 1.00 97.88 94 PHE A O 1
ATOM 674 N N . LEU A 1 95 ? -0.381 -5.963 -1.317 1.00 97.31 95 LEU A N 1
ATOM 675 C CA . LEU A 1 95 ? -0.133 -7.395 -1.350 1.00 97.31 95 LEU A CA 1
ATOM 676 C C . LEU A 1 95 ? -1.456 -8.164 -1.279 1.00 97.31 95 LEU A C 1
ATOM 678 O O . LEU A 1 95 ? -2.323 -7.862 -0.451 1.00 97.31 95 LEU A O 1
ATOM 682 N N . ASP A 1 96 ? -1.585 -9.188 -2.118 1.00 96.00 96 ASP A N 1
ATOM 683 C CA . ASP A 1 96 ? -2.743 -10.076 -2.092 1.00 96.00 96 ASP A CA 1
ATOM 684 C C . ASP A 1 96 ? -2.923 -10.694 -0.695 1.00 96.00 96 ASP A C 1
ATOM 686 O O . ASP A 1 96 ? -1.987 -11.199 -0.075 1.00 96.00 96 ASP A O 1
ATOM 690 N N . GLY A 1 97 ? -4.157 -10.645 -0.189 1.00 95.19 97 GLY A N 1
ATOM 691 C CA . GLY A 1 97 ? -4.506 -11.136 1.144 1.00 95.19 97 GLY A CA 1
ATOM 692 C C . GLY A 1 97 ? -4.420 -10.095 2.262 1.00 95.19 97 GLY A C 1
ATOM 693 O O . GLY A 1 97 ? -4.812 -10.411 3.386 1.00 95.19 97 GLY A O 1
ATOM 694 N N . LEU A 1 98 ? -3.976 -8.862 1.994 1.00 97.19 98 LEU A N 1
ATOM 695 C CA . LEU A 1 98 ? -4.136 -7.762 2.947 1.00 97.19 98 LEU A CA 1
ATOM 696 C C . LEU A 1 98 ? -5.625 -7.480 3.188 1.00 97.19 98 LEU A C 1
ATOM 698 O O . LEU A 1 98 ? -6.393 -7.263 2.250 1.00 97.19 98 LEU A O 1
ATOM 702 N N . ALA A 1 99 ? -6.033 -7.462 4.455 1.00 95.94 99 ALA A N 1
ATOM 703 C CA . ALA A 1 99 ? -7.370 -7.057 4.850 1.00 95.94 99 ALA A CA 1
ATOM 704 C C . ALA A 1 99 ? -7.514 -5.545 4.668 1.00 95.94 99 ALA A C 1
ATOM 706 O O . ALA A 1 99 ? -6.797 -4.757 5.288 1.00 95.94 99 ALA A O 1
ATOM 707 N N . LEU A 1 100 ? -8.465 -5.156 3.825 1.00 93.75 100 LEU A N 1
ATOM 708 C CA . LEU A 1 100 ? -8.775 -3.769 3.518 1.00 93.75 100 LEU A CA 1
ATOM 709 C C . LEU A 1 100 ? -10.153 -3.433 4.079 1.00 93.75 100 LEU A C 1
ATOM 711 O O . LEU A 1 100 ? -11.148 -4.052 3.702 1.00 93.75 100 LEU A O 1
ATOM 715 N N . VAL A 1 101 ? -10.196 -2.476 5.003 1.00 92.81 101 VAL A N 1
ATOM 716 C CA . VAL A 1 101 ? -11.433 -1.978 5.611 1.00 92.81 101 VAL A CA 1
ATOM 717 C C . VAL A 1 101 ? -11.553 -0.475 5.386 1.00 92.81 101 VAL A C 1
ATOM 719 O O . VAL A 1 101 ? -10.587 0.268 5.555 1.00 92.81 101 VAL A O 1
ATOM 722 N N . GLY A 1 102 ? -12.749 -0.027 5.004 1.00 87.19 102 GLY A N 1
ATOM 723 C CA . GLY A 1 102 ? -12.964 1.355 4.577 1.00 87.19 102 GLY A CA 1
ATOM 724 C C . GLY A 1 102 ? -12.173 1.719 3.314 1.00 87.19 102 GLY A C 1
ATOM 725 O O . GLY A 1 102 ? -11.660 0.852 2.613 1.00 87.19 102 GLY A O 1
ATOM 726 N N . ASP A 1 103 ? -12.075 3.024 3.047 1.00 81.81 103 ASP A N 1
ATOM 727 C CA . ASP A 1 103 ? -11.533 3.555 1.785 1.00 81.81 103 ASP A CA 1
ATOM 728 C C . ASP A 1 103 ? -10.338 4.511 1.986 1.00 81.81 103 ASP A C 1
ATOM 730 O O . ASP A 1 103 ? -9.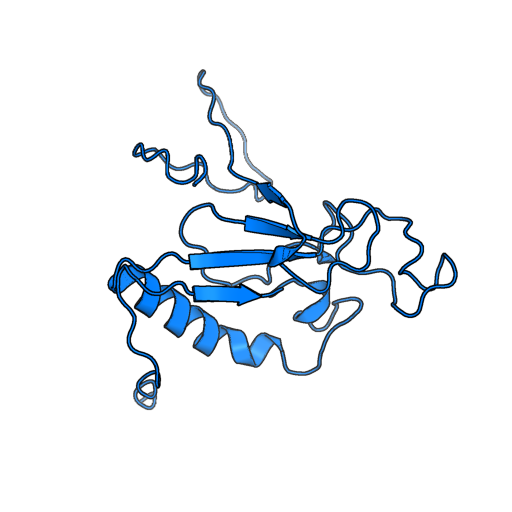909 5.190 1.051 1.00 81.81 103 ASP A O 1
ATOM 734 N N . ALA A 1 104 ? -9.814 4.627 3.211 1.00 86.88 104 ALA A N 1
ATOM 735 C CA . ALA A 1 104 ? -8.792 5.616 3.546 1.00 86.88 104 ALA A CA 1
ATOM 736 C C . ALA A 1 104 ? -7.391 5.157 3.109 1.00 86.88 104 A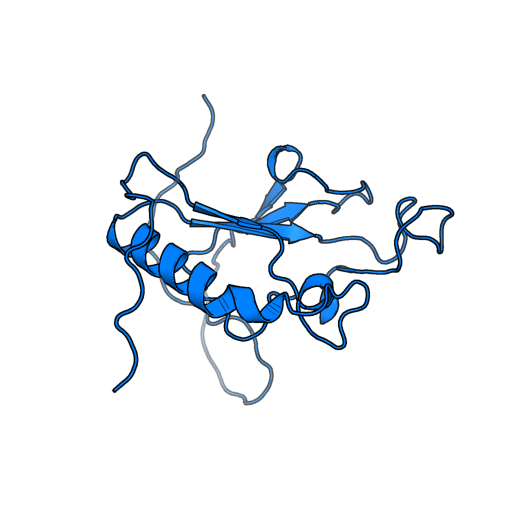LA A C 1
ATOM 738 O O . ALA A 1 104 ? -6.716 4.415 3.825 1.00 86.88 104 ALA A O 1
ATOM 739 N N . VAL A 1 105 ? -6.939 5.648 1.950 1.00 92.75 105 VAL A N 1
ATOM 740 C CA . VAL A 1 105 ? -5.573 5.441 1.450 1.00 92.75 105 VAL A CA 1
ATOM 741 C C . VAL A 1 105 ? -4.852 6.776 1.289 1.00 92.75 105 VAL A C 1
ATOM 743 O O . VAL A 1 105 ? -5.339 7.708 0.640 1.00 92.75 105 VAL A O 1
ATOM 746 N N . VAL A 1 106 ? -3.654 6.858 1.855 1.00 92.62 106 VAL A N 1
ATOM 747 C CA . VAL A 1 106 ? -2.750 7.999 1.739 1.00 92.62 106 VAL A CA 1
ATOM 748 C C . VAL A 1 106 ? -1.634 7.644 0.765 1.00 92.62 106 VAL A C 1
ATOM 750 O O . VAL A 1 106 ? -0.822 6.760 1.030 1.00 92.62 106 VAL A O 1
ATOM 753 N N . ARG A 1 107 ? -1.604 8.334 -0.379 1.00 93.94 107 ARG A N 1
ATOM 754 C CA . ARG A 1 107 ? -0.592 8.116 -1.418 1.00 93.94 107 ARG A CA 1
ATOM 755 C C . ARG A 1 107 ? 0.555 9.098 -1.251 1.00 93.94 107 ARG A C 1
ATOM 757 O O . ARG A 1 107 ? 0.330 10.312 -1.238 1.00 93.94 107 ARG A O 1
ATOM 764 N N . LYS A 1 108 ? 1.763 8.561 -1.154 1.00 93.56 108 LYS A N 1
ATOM 765 C CA . LYS A 1 108 ? 3.020 9.280 -0.915 1.00 93.56 108 LYS A CA 1
ATOM 766 C C . LYS A 1 108 ? 3.975 9.090 -2.102 1.00 93.56 108 LYS A C 1
ATOM 768 O O . LYS A 1 108 ? 3.806 8.154 -2.880 1.00 93.56 108 LYS A O 1
ATOM 773 N N . GLY A 1 109 ? 4.885 10.040 -2.318 1.00 91.56 109 GLY A N 1
ATOM 774 C CA . GLY A 1 109 ? 5.808 10.011 -3.460 1.00 91.56 109 GLY A CA 1
ATOM 775 C C . GLY A 1 109 ? 5.187 10.423 -4.804 1.00 91.56 109 GLY A C 1
ATOM 776 O O . GLY A 1 109 ? 5.804 10.236 -5.853 1.00 91.56 109 GLY A O 1
ATOM 777 N N . VAL A 1 110 ? 3.970 10.985 -4.792 1.00 91.19 110 VAL A N 1
ATOM 778 C CA . VAL A 1 110 ? 3.165 11.270 -5.998 1.00 91.19 110 VAL A CA 1
ATOM 779 C C . VAL A 1 110 ? 3.808 12.341 -6.880 1.00 91.19 110 VAL A C 1
ATOM 781 O O . VAL A 1 110 ? 3.686 12.289 -8.103 1.00 91.19 110 VAL A O 1
ATOM 784 N N . GLY A 1 111 ? 4.481 13.322 -6.277 1.00 87.50 111 GLY A N 1
ATOM 785 C CA . GLY A 1 111 ? 5.189 14.390 -6.987 1.00 87.50 111 GLY A CA 1
ATOM 786 C C . GLY A 1 111 ? 6.606 14.009 -7.416 1.00 87.50 111 GLY A C 1
ATOM 787 O O . GLY A 1 111 ? 7.304 14.842 -7.991 1.00 87.50 111 GLY A O 1
ATOM 788 N N . GLY A 1 112 ? 7.030 12.770 -7.157 1.00 83.62 112 GLY A N 1
ATOM 789 C CA . GLY A 1 112 ? 8.396 12.312 -7.381 1.00 83.62 112 GLY A CA 1
ATOM 790 C C . GLY A 1 112 ? 9.343 12.585 -6.212 1.00 83.62 112 GLY A C 1
ATOM 791 O O . GLY A 1 112 ? 10.531 12.311 -6.343 1.00 83.62 112 GLY A O 1
ATOM 792 N N . GLU A 1 113 ? 8.861 13.091 -5.079 1.00 86.62 113 GLU A N 1
ATOM 793 C CA . GLU A 1 113 ? 9.587 13.034 -3.809 1.00 86.62 113 GLU A CA 1
ATOM 794 C C . GLU A 1 113 ? 9.784 11.585 -3.328 1.00 86.62 113 GLU A C 1
ATOM 796 O O . GLU A 1 113 ? 9.152 10.659 -3.838 1.00 86.62 113 GLU A O 1
ATOM 801 N N . ASP A 1 114 ? 10.650 11.390 -2.330 1.00 80.75 114 ASP A N 1
ATOM 802 C CA . ASP A 1 114 ? 10.942 10.059 -1.782 1.00 80.75 114 ASP A CA 1
ATOM 803 C C . ASP A 1 114 ? 9.733 9.367 -1.141 1.00 80.75 114 ASP A C 1
ATOM 805 O O . ASP A 1 114 ? 9.624 8.153 -1.213 1.00 80.75 114 ASP A O 1
ATOM 809 N N . GLY A 1 115 ? 8.809 10.119 -0.544 1.00 74.19 115 GLY A N 1
ATOM 810 C CA . GLY A 1 115 ? 7.602 9.566 0.051 1.00 74.19 115 GLY A CA 1
ATOM 811 C C . GLY A 1 115 ? 7.821 8.805 1.361 1.00 74.19 115 GLY A C 1
ATOM 812 O O . GLY A 1 115 ? 6.973 7.997 1.712 1.00 74.19 115 GLY A O 1
ATOM 813 N N . TYR A 1 116 ? 8.880 9.048 2.146 1.00 79.12 116 TYR A N 1
ATOM 814 C CA . TYR A 1 116 ? 9.088 8.272 3.390 1.00 79.12 116 TYR A CA 1
ATOM 815 C C . TYR A 1 116 ? 7.963 8.426 4.425 1.00 79.12 116 TYR A C 1
ATOM 817 O O . TYR A 1 116 ? 7.624 7.475 5.127 1.00 79.12 116 TYR A O 1
ATOM 825 N N . SER A 1 117 ? 7.388 9.624 4.557 1.00 74.69 117 SER A N 1
ATOM 826 C CA . SER A 1 117 ? 6.369 9.907 5.571 1.00 74.69 117 SER A CA 1
ATOM 827 C C . SER A 1 117 ? 4.971 9.985 4.972 1.00 74.69 117 SER A C 1
ATOM 829 O O . SER A 1 117 ? 4.680 10.860 4.155 1.00 74.69 117 SER A O 1
ATOM 831 N N . GLY A 1 118 ? 4.057 9.159 5.489 1.00 59.22 118 GLY A N 1
ATOM 832 C CA . GLY A 1 118 ? 2.622 9.273 5.210 1.00 59.22 118 GLY A CA 1
ATOM 833 C C . GLY A 1 118 ? 1.992 10.589 5.697 1.00 59.22 118 GLY A C 1
ATOM 834 O O . GLY A 1 118 ? 0.901 10.935 5.262 1.00 59.22 118 GLY A O 1
ATOM 835 N N . PHE A 1 119 ? 2.670 11.363 6.551 1.00 72.38 119 PHE A N 1
ATOM 836 C CA . PHE A 1 119 ? 2.182 12.666 7.028 1.00 72.38 119 PHE A CA 1
ATOM 837 C C . PHE A 1 119 ? 2.511 13.829 6.080 1.00 72.38 119 PHE A C 1
ATOM 839 O O . PHE A 1 119 ? 1.902 14.890 6.190 1.00 72.38 119 PHE A O 1
ATOM 846 N N . GLY A 1 120 ? 3.447 13.644 5.141 1.00 56.31 120 GLY A N 1
ATOM 847 C CA . GLY A 1 120 ? 3.732 14.615 4.073 1.00 56.31 120 GLY A CA 1
ATOM 848 C C . GLY A 1 120 ? 2.849 14.441 2.832 1.00 56.31 120 GLY A 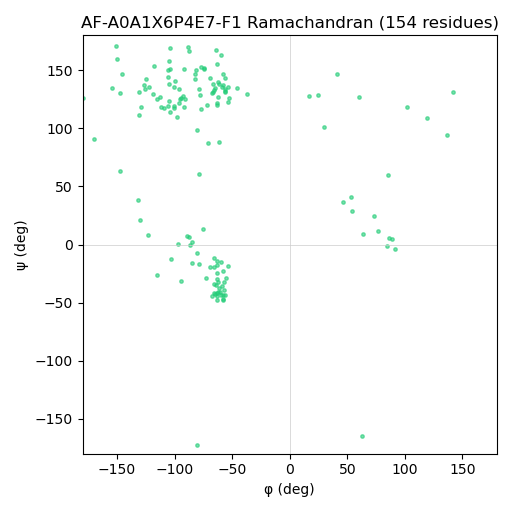C 1
ATOM 849 O O . GLY A 1 120 ? 3.000 15.166 1.852 1.00 56.31 120 GLY A O 1
ATOM 850 N N . ALA A 1 121 ? 1.952 13.458 2.861 1.00 62.00 121 ALA A N 1
ATOM 851 C CA . ALA A 1 121 ? 1.289 12.901 1.694 1.00 62.00 121 ALA A CA 1
ATOM 852 C C . ALA A 1 121 ? -0.168 13.365 1.543 1.00 62.00 121 ALA A C 1
ATOM 854 O O . ALA A 1 121 ? -0.754 13.980 2.437 1.00 62.00 121 ALA A O 1
ATOM 855 N N . ARG A 1 122 ? -0.775 13.083 0.382 1.00 58.94 122 ARG A N 1
ATOM 856 C CA . ARG A 1 122 ? -2.169 13.453 0.093 1.00 58.94 122 ARG A CA 1
ATOM 857 C C . ARG A 1 122 ? -3.105 12.280 0.373 1.00 58.94 122 ARG A C 1
ATOM 859 O O . ARG A 1 122 ? -2.867 11.157 -0.069 1.00 58.94 122 ARG A O 1
ATOM 866 N N . VAL A 1 123 ? -4.208 12.563 1.062 1.00 53.72 123 VAL A N 1
ATOM 867 C CA . V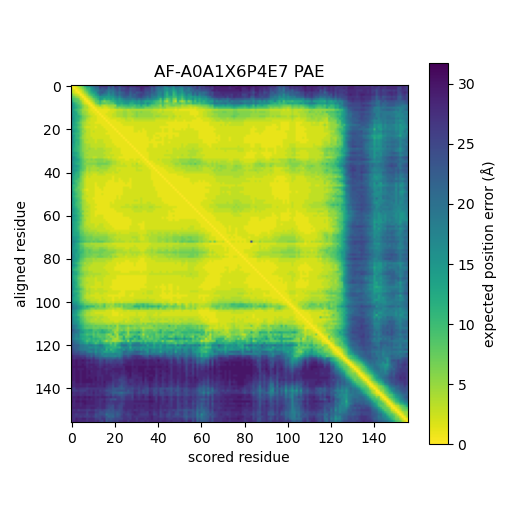AL A 1 123 ? -5.294 11.599 1.280 1.00 53.72 123 VAL A CA 1
ATOM 868 C C . VAL A 1 123 ? -6.139 11.508 0.010 1.00 53.72 123 VAL A C 1
ATOM 870 O O . VAL A 1 123 ? -6.593 12.534 -0.501 1.00 53.72 123 VAL A O 1
ATOM 873 N N . VAL A 1 124 ? -6.379 10.297 -0.494 1.00 55.03 124 VAL A N 1
ATOM 874 C CA . VAL A 1 124 ? -7.329 10.058 -1.587 1.00 55.03 124 VAL A CA 1
ATOM 875 C C . VAL A 1 124 ? -8.580 9.408 -1.005 1.00 55.03 124 VAL A C 1
ATOM 877 O O . VAL A 1 124 ? -8.512 8.318 -0.449 1.00 55.03 124 VAL A O 1
ATOM 880 N N . VAL A 1 125 ? -9.727 10.075 -1.154 1.00 46.50 125 VAL A N 1
ATOM 881 C CA . VAL A 1 125 ? -11.056 9.535 -0.823 1.00 46.50 125 VAL A CA 1
ATOM 882 C C . VAL A 1 125 ? -11.853 9.436 -2.125 1.00 46.50 125 VAL A C 1
ATOM 884 O O . VAL A 1 125 ? -11.961 10.421 -2.857 1.00 46.50 125 VAL A O 1
ATOM 887 N N . GLY A 1 126 ? -12.381 8.258 -2.461 1.00 40.41 126 GLY A N 1
ATOM 888 C CA . GLY A 1 126 ? -13.125 8.051 -3.710 1.00 40.41 126 GLY A CA 1
ATOM 889 C C . GLY A 1 126 ? -14.469 8.800 -3.746 1.00 40.41 126 GLY A C 1
ATOM 890 O O . GLY A 1 126 ? -15.272 8.676 -2.826 1.00 40.41 126 GLY A O 1
ATOM 891 N N . ALA A 1 127 ? -14.745 9.548 -4.823 1.00 38.91 127 ALA A N 1
ATOM 892 C CA . ALA A 1 127 ? -16.039 10.199 -5.073 1.00 38.91 127 ALA A CA 1
ATOM 893 C C . ALA A 1 127 ? -16.985 9.282 -5.883 1.00 38.91 127 ALA A C 1
ATOM 895 O O . ALA A 1 127 ? -16.624 8.807 -6.960 1.00 38.91 127 ALA A O 1
ATOM 896 N N . GLY A 1 128 ? -18.201 9.025 -5.383 1.00 36.69 128 GLY A N 1
ATOM 897 C CA . GLY A 1 128 ? -19.214 8.189 -6.046 1.00 36.69 128 GLY A CA 1
ATOM 898 C C . GLY A 1 128 ? -20.188 8.989 -6.925 1.00 36.69 128 GLY A C 1
ATOM 899 O O . GLY A 1 128 ? -20.820 9.923 -6.443 1.00 36.69 128 GLY A O 1
ATOM 900 N N . GLY A 1 129 ? -20.352 8.593 -8.193 1.00 33.22 129 GLY A N 1
ATOM 901 C CA . GLY A 1 129 ? -21.375 9.097 -9.124 1.00 33.22 129 GLY A CA 1
ATOM 902 C C . GLY A 1 129 ? -22.195 7.948 -9.730 1.00 33.22 129 GLY A C 1
ATOM 903 O O . GLY A 1 129 ? -21.637 6.896 -10.048 1.00 33.22 129 GLY A O 1
ATOM 904 N N . GLY A 1 130 ? -23.519 8.125 -9.823 1.00 32.91 130 GLY A N 1
ATOM 905 C CA . GLY A 1 130 ? -24.495 7.096 -10.209 1.00 32.91 130 GLY A CA 1
ATOM 906 C C . GLY A 1 130 ? -24.750 6.940 -11.716 1.00 32.91 130 GLY A C 1
ATOM 907 O O . GLY A 1 130 ? -24.409 7.815 -12.504 1.00 32.91 130 GLY A O 1
ATOM 908 N N . GLY A 1 131 ? -25.406 5.827 -12.083 1.00 27.62 131 GLY A N 1
ATOM 909 C CA . GLY A 1 131 ? -26.057 5.636 -13.390 1.00 27.62 131 GLY A CA 1
ATOM 910 C C . GLY A 1 131 ? -25.843 4.275 -14.073 1.00 27.62 131 GLY A C 1
ATOM 911 O O . GLY A 1 131 ? -24.871 4.116 -14.791 1.00 27.62 131 GLY A O 1
ATOM 912 N N . SER A 1 132 ? -26.802 3.363 -13.851 1.00 31.22 132 SER A N 1
ATOM 913 C CA . SER A 1 132 ? -27.283 2.169 -14.596 1.00 31.22 132 SER A CA 1
ATOM 914 C C . SER A 1 132 ? -26.375 1.144 -15.318 1.00 31.22 132 SER A C 1
ATOM 916 O O . SER A 1 132 ? -25.338 1.434 -15.896 1.00 31.22 132 SER A O 1
ATOM 918 N N . ALA A 1 133 ? -26.866 -0.100 -15.283 1.00 39.06 133 ALA A N 1
ATOM 919 C CA . ALA A 1 133 ? -26.237 -1.384 -15.599 1.00 39.06 133 ALA A CA 1
ATOM 920 C C . ALA A 1 133 ? -26.074 -1.731 -17.095 1.00 39.06 133 ALA A C 1
ATOM 922 O O . ALA A 1 133 ? -26.936 -1.384 -17.895 1.00 39.06 133 ALA A O 1
ATOM 923 N N . ALA A 1 134 ? -25.060 -2.556 -17.419 1.00 29.55 134 ALA A N 1
ATOM 924 C CA . ALA A 1 134 ? -25.217 -3.869 -18.080 1.00 29.55 134 ALA A CA 1
ATOM 925 C C . ALA A 1 134 ? -23.860 -4.588 -18.313 1.00 29.55 134 ALA A C 1
ATOM 927 O O . ALA A 1 134 ? -22.970 -4.031 -18.939 1.00 29.55 134 ALA A O 1
ATOM 928 N N . GLY A 1 135 ? -23.758 -5.840 -17.833 1.00 33.16 135 GLY A N 1
ATOM 929 C CA . GLY A 1 135 ? -23.062 -6.993 -18.445 1.00 33.16 135 GLY A CA 1
ATOM 930 C C . GLY A 1 135 ? -21.550 -6.965 -18.750 1.00 33.16 135 GLY A C 1
ATOM 931 O O . GLY A 1 135 ? -21.082 -6.179 -19.560 1.00 33.16 135 GLY A O 1
ATOM 932 N N . GLY A 1 136 ? -20.813 -7.971 -18.255 1.00 27.17 136 GLY A N 1
ATOM 933 C CA . GLY A 1 136 ? -19.571 -8.435 -18.903 1.00 27.17 136 GLY A CA 1
ATOM 934 C C . GLY A 1 136 ? -18.431 -8.826 -17.959 1.00 27.17 136 GLY A C 1
ATOM 935 O O . GLY A 1 136 ? -18.099 -8.101 -17.035 1.00 27.17 136 GLY A O 1
ATOM 936 N N . ARG A 1 137 ? -17.844 -10.002 -18.204 1.00 38.88 137 ARG A N 1
ATOM 937 C CA . ARG A 1 137 ? -16.812 -10.697 -17.413 1.00 38.88 137 ARG A CA 1
ATOM 938 C C . ARG A 1 137 ? -15.420 -10.048 -17.556 1.00 38.88 137 ARG A C 1
ATOM 940 O O . ARG A 1 137 ? -15.089 -9.588 -18.640 1.00 38.88 137 ARG A O 1
ATOM 947 N N . GLY A 1 138 ? -14.578 -10.178 -16.522 1.00 35.09 138 GLY A N 1
ATOM 948 C CA . GLY A 1 138 ? -13.108 -10.126 -16.633 1.00 35.09 138 GLY A CA 1
ATOM 949 C C . GLY A 1 138 ? -12.438 -8.812 -16.205 1.00 35.09 138 GLY A C 1
ATOM 950 O O . GLY A 1 138 ? -12.646 -7.770 -16.813 1.00 35.09 138 GLY A O 1
ATOM 951 N N . GLY A 1 139 ? -11.576 -8.896 -15.184 1.00 27.39 139 GLY A N 1
ATOM 952 C CA . GLY A 1 139 ? -10.712 -7.810 -14.707 1.00 27.39 139 GLY A CA 1
ATOM 953 C C . GLY A 1 139 ? -11.006 -7.447 -13.254 1.00 27.39 139 GLY A C 1
ATOM 954 O O . GLY A 1 139 ? -12.053 -6.878 -12.959 1.00 27.39 139 GLY A O 1
ATOM 955 N N . GLY A 1 140 ? -10.085 -7.786 -12.346 1.00 28.47 140 GLY A N 1
ATOM 956 C CA . GLY A 1 140 ? -10.151 -7.424 -10.929 1.00 28.47 140 GLY A CA 1
ATOM 957 C C . GLY A 1 140 ? -10.128 -5.908 -10.752 1.00 28.47 140 GLY A C 1
ATOM 958 O O . GLY A 1 140 ? -9.073 -5.293 -10.637 1.00 28.47 140 GLY A O 1
ATOM 959 N N . ARG A 1 141 ? -11.313 -5.305 -10.781 1.00 30.98 141 ARG A N 1
ATOM 960 C CA . ARG A 1 141 ? -11.586 -3.930 -10.385 1.00 30.98 141 ARG A CA 1
ATOM 961 C C . ARG A 1 141 ? -12.175 -3.986 -8.980 1.00 30.98 141 ARG A C 1
ATOM 963 O O . ARG A 1 141 ? -13.037 -4.820 -8.718 1.00 30.98 141 ARG A O 1
ATOM 970 N N . TRP A 1 142 ? -11.702 -3.094 -8.114 1.00 36.28 142 TRP A N 1
ATOM 971 C CA . TRP A 1 142 ? -12.195 -2.880 -6.754 1.00 36.28 142 TRP A CA 1
ATOM 972 C C . TRP A 1 142 ? -13.725 -3.034 -6.643 1.00 36.28 142 TRP A C 1
ATOM 974 O O . TRP A 1 142 ? -14.442 -2.412 -7.442 1.00 36.28 142 TRP A O 1
ATOM 984 N N . PRO A 1 143 ? -14.245 -3.836 -5.692 1.00 32.03 143 PRO A N 1
ATOM 985 C CA . PRO A 1 143 ? -15.680 -3.930 -5.468 1.00 32.03 143 PRO A CA 1
ATOM 986 C C . PRO A 1 143 ? -16.200 -2.564 -5.008 1.00 32.03 143 PRO A C 1
ATOM 988 O O . PRO A 1 143 ? -15.767 -2.027 -3.995 1.00 32.03 143 PRO A O 1
ATOM 991 N N . ARG A 1 144 ? -17.129 -1.977 -5.770 1.00 38.28 144 ARG A N 1
ATOM 992 C CA . ARG A 1 144 ? -17.898 -0.817 -5.305 1.00 38.28 144 ARG A CA 1
ATOM 993 C C . ARG A 1 144 ? -18.964 -1.315 -4.333 1.00 38.28 144 ARG A C 1
ATOM 995 O O . ARG A 1 144 ? -19.873 -2.017 -4.768 1.00 38.28 144 ARG A O 1
ATOM 1002 N N . SER A 1 145 ? -18.905 -0.908 -3.068 1.00 36.75 145 SER A N 1
ATOM 1003 C CA . SER A 1 145 ? -20.003 -1.102 -2.112 1.00 36.75 145 SER A CA 1
ATOM 1004 C C . SER A 1 145 ? -20.348 0.187 -1.358 1.00 36.75 145 SER A C 1
ATOM 1006 O O . SER A 1 145 ? -19.570 0.690 -0.560 1.00 36.75 145 SER A O 1
ATOM 1008 N N . THR A 1 146 ? -21.538 0.705 -1.674 1.00 29.78 146 THR A N 1
ATOM 1009 C CA . THR A 1 146 ? -22.569 1.283 -0.785 1.00 29.78 146 THR A CA 1
ATOM 1010 C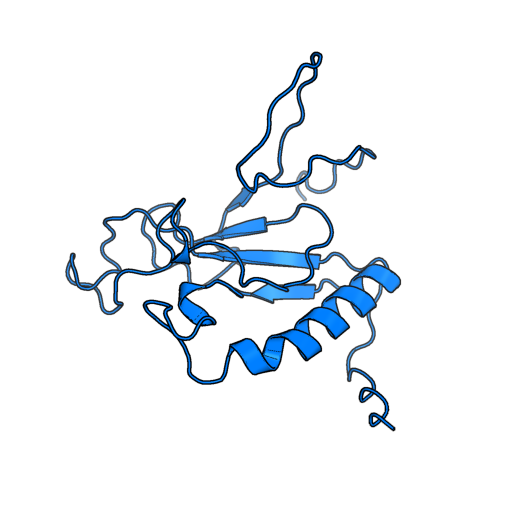 C . THR A 1 146 ? -22.169 1.967 0.539 1.00 29.78 146 THR A C 1
ATOM 1012 O O . THR A 1 146 ? -22.019 1.320 1.566 1.00 29.78 146 THR A O 1
ATOM 1015 N N . ALA A 1 147 ? -22.154 3.305 0.475 1.00 36.06 147 ALA A N 1
ATOM 1016 C CA . ALA A 1 147 ? -22.667 4.334 1.399 1.00 36.06 147 ALA A CA 1
ATOM 1017 C C . ALA A 1 147 ? -22.855 4.064 2.913 1.00 36.06 147 ALA A C 1
ATOM 1019 O O . ALA A 1 147 ? -23.707 3.279 3.312 1.00 36.06 147 ALA A O 1
ATOM 1020 N N . ALA A 1 148 ? -22.291 4.968 3.726 1.00 27.34 148 ALA A N 1
ATOM 1021 C CA . ALA A 1 148 ? -23.038 5.791 4.689 1.00 27.34 148 ALA A CA 1
ATOM 1022 C C . ALA A 1 148 ? -22.250 7.087 4.965 1.00 27.34 148 ALA A C 1
ATOM 1024 O O . ALA A 1 148 ? -21.029 7.069 5.094 1.00 27.34 148 ALA A O 1
ATOM 1025 N N . GLY A 1 149 ? -22.938 8.230 4.969 1.00 34.06 149 GLY A N 1
ATOM 1026 C CA . GLY A 1 149 ? -22.322 9.552 5.035 1.00 34.06 149 GLY A CA 1
ATOM 1027 C C . GLY A 1 149 ? -21.525 9.812 6.316 1.00 34.06 149 GLY A C 1
ATOM 1028 O O . GLY A 1 149 ? -21.967 9.516 7.419 1.00 34.06 149 GLY A O 1
ATOM 1029 N N . GLY A 1 150 ? -20.378 10.463 6.146 1.00 25.94 150 GLY A N 1
ATOM 1030 C CA . GLY A 1 150 ? -19.586 11.029 7.227 1.00 25.94 150 GLY A CA 1
ATOM 1031 C C . GLY A 1 150 ? -18.491 11.904 6.642 1.00 25.94 150 GLY A C 1
ATOM 1032 O O . GLY A 1 150 ? -17.418 11.416 6.306 1.00 25.94 150 GLY A O 1
ATOM 1033 N N . ARG A 1 151 ? -18.772 13.201 6.470 1.00 32.31 151 ARG A N 1
ATOM 1034 C CA . ARG A 1 151 ? -17.732 14.205 6.222 1.00 32.31 151 ARG A CA 1
ATOM 1035 C C . ARG A 1 151 ? -16.963 14.389 7.525 1.00 32.31 151 ARG A C 1
ATOM 1037 O O . ARG A 1 151 ? -17.315 15.234 8.337 1.00 32.31 151 ARG A O 1
ATOM 1044 N N . TRP A 1 152 ? -15.951 13.565 7.731 1.00 29.53 152 TRP A N 1
ATOM 1045 C CA . TRP A 1 152 ? -14.923 13.796 8.734 1.00 29.53 152 TRP A CA 1
ATOM 1046 C C . TRP A 1 152 ? -13.731 14.380 7.973 1.00 29.53 152 TRP A C 1
ATOM 1048 O O . TRP A 1 152 ? -13.481 13.964 6.846 1.00 29.53 152 TRP A O 1
ATOM 1058 N N . TRP A 1 153 ? -13.036 15.362 8.545 1.00 30.12 153 TRP A N 1
ATOM 1059 C CA . TRP A 1 153 ? -11.889 16.073 7.949 1.00 30.12 153 TRP A CA 1
ATOM 1060 C C . TRP A 1 153 ? -12.217 17.264 7.025 1.00 30.12 153 TRP A C 1
ATOM 1062 O O . TRP A 1 153 ? -11.763 17.357 5.888 1.00 30.12 153 TRP A O 1
ATOM 1072 N N . THR A 1 154 ? -12.907 18.269 7.568 1.00 29.88 154 THR A N 1
ATOM 1073 C CA . THR A 1 154 ? -12.542 19.670 7.290 1.00 29.88 154 THR A CA 1
ATOM 1074 C C . THR A 1 154 ? -11.949 20.268 8.563 1.00 29.88 154 THR A C 1
ATOM 1076 O O . THR A 1 154 ? -12.644 20.296 9.571 1.00 29.88 154 THR A O 1
ATOM 1079 N N . ARG A 1 155 ? -10.668 20.664 8.475 1.00 24.56 155 ARG A N 1
ATOM 1080 C CA . ARG A 1 155 ? -9.859 21.548 9.346 1.00 24.56 155 ARG A CA 1
ATOM 1081 C C . ARG A 1 155 ? -10.357 21.855 10.770 1.00 24.56 155 ARG A C 1
ATOM 1083 O O . ARG A 1 155 ? -11.417 22.450 10.941 1.00 24.56 155 ARG A O 1
ATOM 1090 N N . ALA A 1 156 ? -9.467 21.635 11.739 1.00 30.14 156 ALA A N 1
ATOM 1091 C CA . ALA A 1 156 ? -9.126 22.697 12.688 1.00 30.14 156 ALA A CA 1
ATOM 1092 C C . ALA A 1 156 ? -8.024 23.570 12.061 1.00 30.14 156 ALA A C 1
ATOM 1094 O O . ALA A 1 156 ? -7.209 22.999 11.293 1.00 30.14 156 ALA A O 1
#

Mean predicted aligned error: 11.3 Å

Foldseek 3Di:
DDDPDPPDPDQAAQPAEAEAEAQFCLDDPPPRVNHDPCNVVCQVVQQVVVVRNVVRNHHYAYEWEEADQDACCDVVNPHDGHRALHHPDRRRHHDPNRDDDDFWYWYACHVRPPRPDSVVTDTDDDDDDDDDDDDDDDDDDDDDDDDDDDPDDDDD

Nearest PDB structures (foldseek):
  1im5-assembly1_A  TM=9.468E-01  e=1.073E-07  Pyrococcus horikoshii
  3r2j-assembly2_C  TM=8.656E-01  e=2.345E-07  Leishmania infantum
  3v8e-assembly5_E  TM=8.587E-01  e=4.125E-06  Saccharomyces cerevisiae S288C
  2h0r-assembly1_A  TM=9.209E-01  e=7.914E-06  Saccharomyces cerevisiae
  7l6j-assembly1_A  TM=6.683E-01  e=2.728E-02  Stenotrophomonas maltophilia K279a

Sequence (156 aa):
MAAPAAALPVTYSPTTALLVVDVQNDFCHPDGSLSLPGAAGALPTINAHVAAAAAAAAPVVYTADWHPPVTPHFVTSGGQWPVHCVADTWGARFLDGLALVGDAVVRKGVGGEDGYSGFGARVVVGAGGGGSAAGGRGGGRWPRSTAAGGRWWTRA